Protein AF-A0A395UM30-F1 (afdb_monomer_lite)

Sequence (114 aa):
MLTREDIYLFSHSTDSFLFNQAVTFKTVIQNEIADLVTPEEALYIVLPNFKINYNIIDKLINVAAKYWKRTLDKRTLYCLGMAVATIIKEYGWGTYYLGDEGFISLTNKIASVQ

pLDDT: mean 93.02, std 6.3, range [64.31, 98.44]

Radius of gyration: 13.61 Å; chains: 1; bounding box: 36×27×36 Å

Foldseek 3Di:
DDDPVLVVCLVPDPDCVLVVLLVVLLVVLVVVLVVVADPVNVCLQPPPPHEDDVVSLLSLLQSLLVVCVVPVDSSSLLSSLSSSLVVCVNSVNDNQSVDDVNSVVSSVSSPPDD

Organism: Phocaeicola vulgatus (NCBI:txid821)

Secondary structure (DSSP, 8-state):
---HHHHHHHHT---HHHHHHHHHHHHHHHHHHHTTS-HHHHHHHHSTTPPP-HHHHHHHHHHHHHHHHHH--HHHHHHHHHHHHHHHHHTTS-SGGGSHHHHHHHHHHHHH--

Structure (mmCIF, N/CA/C/O backbone):
data_AF-A0A395UM30-F1
#
_entry.id   AF-A0A395UM30-F1
#
loop_
_atom_site.group_PDB
_atom_site.id
_atom_site.type_symbol
_atom_site.label_atom_id
_atom_site.label_alt_id
_atom_site.label_comp_id
_atom_site.label_asym_id
_atom_site.label_entity_id
_atom_site.label_seq_id
_atom_site.pdbx_PDB_ins_code
_atom_site.Cartn_x
_atom_site.Cartn_y
_atom_site.Cartn_z
_atom_site.occupancy
_atom_site.B_iso_or_equiv
_atom_site.auth_seq_id
_atom_site.auth_comp_id
_atom_site.auth_asym_id
_atom_site.auth_atom_id
_atom_site.pdbx_PDB_model_num
ATOM 1 N N . MET A 1 1 ? -0.168 -8.008 -12.530 1.00 87.56 1 MET A N 1
ATOM 2 C CA . MET A 1 1 ? 0.047 -8.765 -11.276 1.00 87.56 1 MET A CA 1
ATOM 3 C C . MET A 1 1 ? 1.540 -8.970 -11.072 1.00 87.56 1 MET A C 1
ATOM 5 O O . MET A 1 1 ? 2.257 -9.029 -12.070 1.00 87.56 1 MET A O 1
ATOM 9 N N . LEU A 1 2 ? 1.995 -9.018 -9.817 1.00 92.94 2 LEU A N 1
ATOM 10 C CA . LEU A 1 2 ? 3.390 -9.312 -9.470 1.00 92.94 2 LEU A CA 1
ATOM 11 C C . LEU A 1 2 ? 3.579 -10.813 -9.241 1.00 92.94 2 LEU A C 1
ATOM 13 O O . LEU A 1 2 ? 2.705 -11.478 -8.690 1.00 92.94 2 LEU A O 1
ATOM 17 N N . THR A 1 3 ? 4.730 -11.323 -9.658 1.00 93.25 3 THR A N 1
ATOM 18 C CA . THR A 1 3 ? 5.219 -12.673 -9.351 1.00 93.25 3 THR A CA 1
ATOM 19 C C . THR A 1 3 ? 6.171 -12.641 -8.152 1.00 93.25 3 THR A C 1
ATOM 21 O O . THR A 1 3 ? 6.609 -11.566 -7.731 1.00 93.25 3 THR A O 1
ATOM 24 N N . ARG A 1 4 ? 6.524 -13.811 -7.603 1.00 92.12 4 ARG A N 1
ATOM 25 C CA . ARG A 1 4 ? 7.556 -13.899 -6.555 1.00 92.12 4 ARG A CA 1
ATOM 26 C C . ARG A 1 4 ? 8.911 -13.426 -7.076 1.00 92.12 4 ARG A C 1
ATOM 28 O O . ARG A 1 4 ? 9.634 -12.749 -6.355 1.00 92.12 4 ARG A O 1
ATOM 35 N N . GLU A 1 5 ? 9.221 -13.718 -8.335 1.00 93.44 5 GLU A N 1
ATOM 36 C CA . GLU A 1 5 ? 10.436 -13.265 -9.006 1.00 93.44 5 GLU A CA 1
ATOM 37 C C . GLU A 1 5 ? 10.476 -11.737 -9.122 1.00 93.44 5 GLU A C 1
ATOM 39 O O . GLU A 1 5 ? 11.510 -11.136 -8.836 1.00 93.44 5 GLU A O 1
ATOM 44 N N . ASP A 1 6 ? 9.351 -11.096 -9.473 1.00 94.19 6 ASP A N 1
ATOM 45 C CA . ASP A 1 6 ? 9.257 -9.630 -9.497 1.00 94.19 6 ASP A CA 1
ATOM 46 C C . ASP A 1 6 ? 9.539 -9.043 -8.098 1.00 94.19 6 ASP A C 1
ATOM 48 O O . ASP A 1 6 ? 10.318 -8.101 -7.963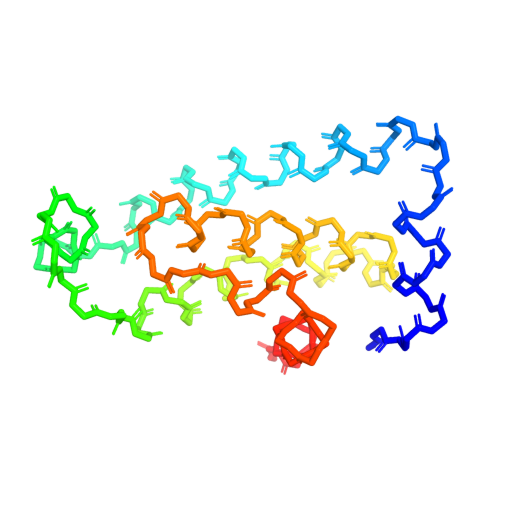 1.00 94.19 6 ASP A O 1
ATOM 52 N N . ILE A 1 7 ? 8.938 -9.613 -7.046 1.00 93.06 7 ILE A N 1
ATOM 53 C CA . ILE A 1 7 ? 9.126 -9.159 -5.657 1.00 93.06 7 ILE A CA 1
ATOM 54 C C . ILE A 1 7 ? 10.577 -9.339 -5.214 1.00 93.06 7 ILE A C 1
ATOM 56 O O . ILE A 1 7 ? 11.163 -8.416 -4.644 1.00 93.06 7 ILE A O 1
ATOM 60 N N . TYR A 1 8 ? 11.179 -10.496 -5.491 1.00 93.00 8 TYR A N 1
ATOM 61 C CA . TYR A 1 8 ? 12.583 -10.756 -5.187 1.00 93.00 8 TYR A CA 1
ATOM 62 C C . TYR A 1 8 ? 13.492 -9.735 -5.882 1.00 93.00 8 TYR A C 1
ATOM 64 O O . TYR A 1 8 ? 14.332 -9.112 -5.234 1.00 93.00 8 TYR A O 1
ATOM 72 N N . LEU A 1 9 ? 13.267 -9.493 -7.177 1.00 94.00 9 LEU A N 1
ATOM 73 C CA . LEU A 1 9 ? 14.041 -8.537 -7.965 1.00 94.00 9 LEU A CA 1
ATOM 74 C C . LEU A 1 9 ? 13.934 -7.109 -7.412 1.00 94.00 9 LEU A C 1
ATOM 76 O O . LEU A 1 9 ? 14.942 -6.416 -7.297 1.00 94.00 9 LEU A O 1
ATOM 80 N N . PHE A 1 10 ? 12.724 -6.656 -7.077 1.00 94.44 10 PHE A N 1
ATOM 81 C CA . PHE A 1 10 ? 12.505 -5.292 -6.594 1.00 94.44 10 PHE A CA 1
ATOM 82 C C . PHE A 1 10 ? 12.973 -5.088 -5.149 1.00 94.44 10 PHE A C 1
ATOM 84 O O . PHE A 1 10 ? 13.510 -4.028 -4.840 1.00 94.44 10 PHE A O 1
ATOM 91 N N . SER A 1 11 ? 12.829 -6.090 -4.279 1.00 90.38 11 SER A N 1
ATOM 92 C CA . SER A 1 11 ? 13.279 -6.021 -2.878 1.00 90.38 11 SER A CA 1
ATOM 93 C C . SER A 1 11 ? 14.800 -6.041 -2.721 1.00 90.38 11 SER A C 1
ATOM 95 O O . SER A 1 11 ? 15.317 -5.441 -1.783 1.00 90.38 11 SER A O 1
ATOM 97 N N . HIS A 1 12 ? 15.514 -6.682 -3.648 1.00 90.94 12 HIS A N 1
ATOM 98 C CA . HIS A 1 12 ? 16.981 -6.735 -3.668 1.00 90.94 12 HIS A CA 1
ATOM 99 C C . HIS A 1 12 ? 17.601 -5.681 -4.590 1.00 90.94 12 HIS A C 1
ATOM 101 O O . HIS A 1 12 ? 18.817 -5.659 -4.794 1.00 90.94 12 HIS A O 1
ATOM 107 N N . SER A 1 13 ? 16.778 -4.801 -5.161 1.00 86.75 13 SER A N 1
ATOM 108 C CA . SER A 1 13 ? 17.269 -3.679 -5.940 1.00 86.75 13 SER A CA 1
ATOM 109 C C . SER A 1 13 ? 17.971 -2.675 -5.027 1.00 86.75 13 SER A C 1
ATOM 111 O O . SER A 1 13 ? 17.432 -2.258 -4.005 1.00 86.75 13 SER A O 1
ATOM 113 N N . THR A 1 14 ? 19.166 -2.239 -5.419 1.00 83.00 14 THR A N 1
ATOM 114 C CA . THR A 1 14 ? 19.870 -1.117 -4.777 1.00 83.00 14 THR A CA 1
ATOM 115 C C . THR A 1 14 ? 19.382 0.244 -5.282 1.00 83.00 14 THR A C 1
ATOM 117 O O . THR A 1 14 ? 19.931 1.281 -4.909 1.00 83.00 14 THR A O 1
ATOM 120 N N . ASP A 1 15 ? 18.354 0.253 -6.135 1.00 79.81 15 ASP A N 1
ATOM 121 C CA . ASP A 1 15 ? 17.775 1.456 -6.710 1.00 79.81 15 ASP A CA 1
ATOM 122 C C . ASP A 1 15 ? 16.982 2.244 -5.656 1.00 79.81 15 ASP A C 1
ATOM 124 O O . ASP A 1 15 ? 15.867 1.883 -5.263 1.00 79.81 15 ASP A O 1
ATOM 128 N N . SER A 1 16 ? 17.550 3.372 -5.219 1.00 87.31 16 SER A N 1
ATOM 129 C CA . SER A 1 16 ? 16.894 4.291 -4.285 1.00 87.31 16 SER A CA 1
ATOM 130 C C . SER A 1 16 ? 15.601 4.881 -4.853 1.00 87.31 16 SER A C 1
ATOM 132 O O . SER A 1 16 ? 14.754 5.339 -4.083 1.00 87.31 16 SER A O 1
ATOM 134 N N . PHE A 1 17 ? 15.402 4.828 -6.175 1.00 89.62 17 PHE A N 1
ATOM 135 C CA . PHE A 1 17 ? 14.171 5.259 -6.824 1.00 89.62 17 PHE A CA 1
ATOM 136 C C . PHE A 1 17 ? 12.950 4.511 -6.286 1.00 89.62 17 PHE A C 1
ATOM 138 O O . PHE A 1 17 ? 11.967 5.156 -5.925 1.00 89.62 17 PHE A O 1
ATOM 145 N N . LEU A 1 18 ? 13.010 3.178 -6.170 1.00 92.88 18 LEU A N 1
ATOM 146 C CA . LEU A 1 18 ? 11.868 2.378 -5.706 1.00 92.88 18 LEU A CA 1
ATOM 147 C C . LEU A 1 18 ? 11.491 2.721 -4.265 1.00 92.88 18 LEU A C 1
ATOM 149 O O . LEU A 1 18 ? 10.309 2.854 -3.941 1.00 92.88 18 LEU A O 1
ATOM 153 N N . PHE A 1 19 ? 12.499 2.912 -3.412 1.00 91.69 19 PHE A N 1
ATOM 154 C CA . PHE A 1 19 ? 12.297 3.339 -2.033 1.00 91.69 19 PHE A CA 1
ATOM 155 C C . PHE A 1 19 ? 11.659 4.734 -1.968 1.00 91.69 19 PHE A C 1
ATOM 157 O O . PHE A 1 19 ? 10.610 4.906 -1.348 1.00 91.69 19 PHE A O 1
ATOM 164 N N . ASN A 1 20 ? 12.233 5.718 -2.665 1.00 95.12 20 ASN A N 1
ATOM 165 C CA . ASN A 1 20 ? 11.726 7.093 -2.687 1.00 95.12 20 ASN A CA 1
ATOM 166 C C . ASN A 1 20 ? 10.302 7.176 -3.254 1.00 95.12 20 ASN A C 1
ATOM 168 O O . ASN A 1 20 ? 9.459 7.930 -2.757 1.00 95.12 20 ASN A O 1
ATOM 172 N N . GLN A 1 21 ? 10.012 6.372 -4.276 1.00 95.31 21 GLN A N 1
ATOM 173 C CA . GLN A 1 21 ? 8.690 6.290 -4.876 1.00 95.31 21 GLN A CA 1
ATOM 174 C C . GLN A 1 21 ? 7.676 5.652 -3.916 1.00 95.31 21 GLN A C 1
ATOM 176 O O . GLN A 1 21 ? 6.575 6.180 -3.767 1.00 95.31 21 GLN A O 1
ATOM 181 N N . ALA A 1 22 ? 8.041 4.579 -3.206 1.00 95.75 22 ALA A N 1
ATOM 182 C CA . ALA A 1 22 ? 7.187 3.983 -2.176 1.00 95.75 22 ALA A CA 1
ATOM 183 C C . ALA A 1 22 ? 6.899 4.965 -1.026 1.00 95.75 22 ALA A C 1
ATOM 185 O O . ALA A 1 22 ? 5.755 5.068 -0.587 1.00 95.75 22 ALA A O 1
ATOM 186 N N . VAL A 1 23 ? 7.897 5.740 -0.582 1.00 96.62 23 VAL A N 1
ATOM 187 C CA . VAL A 1 23 ? 7.712 6.794 0.434 1.00 96.62 23 VAL A CA 1
ATOM 188 C C . VAL A 1 23 ? 6.743 7.868 -0.058 1.00 96.62 23 VAL A C 1
ATOM 190 O O . VAL A 1 23 ? 5.830 8.254 0.669 1.00 96.62 23 VAL A O 1
ATOM 193 N N . THR A 1 24 ? 6.893 8.307 -1.309 1.00 97.50 24 THR A N 1
ATOM 194 C CA . THR A 1 24 ? 6.006 9.308 -1.915 1.00 97.50 24 THR A CA 1
ATOM 195 C C . THR A 1 24 ? 4.570 8.794 -1.988 1.00 97.50 24 THR A C 1
ATOM 197 O O . THR A 1 24 ? 3.646 9.492 -1.569 1.00 97.50 24 THR A O 1
ATOM 200 N N . PHE A 1 25 ? 4.366 7.557 -2.452 1.00 98.12 25 PHE A N 1
ATOM 201 C CA . PHE A 1 25 ? 3.037 6.949 -2.463 1.00 98.12 25 PHE A CA 1
ATOM 202 C C . PHE A 1 25 ? 2.459 6.794 -1.062 1.00 98.12 25 PHE A C 1
ATOM 204 O O . PHE A 1 25 ? 1.273 7.053 -0.891 1.00 98.12 25 PHE A O 1
ATOM 211 N N . LYS A 1 26 ? 3.267 6.443 -0.054 1.00 98.31 26 LYS A N 1
ATOM 212 C CA . LYS A 1 26 ? 2.799 6.352 1.334 1.00 98.31 26 LYS A CA 1
ATOM 213 C C . LYS A 1 26 ? 2.186 7.670 1.798 1.00 98.31 26 LYS A C 1
ATOM 215 O O . LYS A 1 26 ? 1.037 7.677 2.227 1.00 98.31 26 LYS A O 1
ATOM 220 N N . THR A 1 27 ? 2.915 8.775 1.640 1.00 97.81 27 THR A N 1
ATOM 221 C CA . THR A 1 27 ? 2.445 10.113 2.029 1.00 97.81 27 THR A CA 1
ATOM 222 C C . THR A 1 27 ? 1.162 10.492 1.294 1.00 97.81 27 THR A C 1
ATOM 224 O O . THR A 1 27 ? 0.206 10.959 1.905 1.00 97.81 27 THR A O 1
ATOM 227 N N . VAL A 1 28 ? 1.119 10.266 -0.020 1.00 97.25 28 VAL A N 1
ATOM 228 C CA . VAL A 1 28 ? -0.047 10.607 -0.841 1.00 97.25 28 VAL A CA 1
ATOM 229 C C . VAL A 1 28 ? -1.276 9.780 -0.442 1.00 97.25 28 VAL A C 1
ATOM 231 O O . VAL A 1 28 ? -2.351 10.345 -0.260 1.00 97.25 28 VAL A O 1
ATOM 234 N N . ILE A 1 29 ? -1.113 8.470 -0.239 1.00 98.19 29 ILE A N 1
ATOM 235 C CA . ILE A 1 29 ? -2.197 7.576 0.188 1.00 98.19 29 ILE A CA 1
ATOM 236 C C . ILE A 1 29 ? -2.690 7.954 1.590 1.00 98.19 29 ILE A C 1
ATOM 238 O O . ILE A 1 29 ? -3.898 7.984 1.803 1.00 98.19 29 ILE A O 1
ATOM 242 N N . GLN A 1 30 ? -1.787 8.262 2.529 1.00 96.62 30 GLN A N 1
ATOM 243 C CA . GLN A 1 30 ? -2.144 8.683 3.892 1.00 96.62 30 GLN A CA 1
ATOM 244 C C . GLN A 1 30 ? -2.954 9.982 3.904 1.00 96.62 30 GLN A C 1
ATOM 246 O O . GLN A 1 30 ? -3.918 10.087 4.659 1.00 96.62 30 GLN A O 1
ATOM 251 N N . ASN A 1 31 ? -2.600 10.941 3.050 1.00 96.69 31 ASN A N 1
ATOM 252 C CA . ASN A 1 31 ? -3.356 12.182 2.926 1.00 96.69 31 ASN A CA 1
ATOM 253 C C . ASN A 1 31 ? -4.747 11.932 2.331 1.00 96.69 31 ASN A C 1
ATOM 255 O O . ASN A 1 31 ? -5.731 12.425 2.864 1.00 96.69 31 ASN A O 1
ATOM 259 N N . GLU A 1 32 ? -4.846 11.143 1.259 1.00 97.06 32 GLU A N 1
ATOM 260 C CA . GLU A 1 32 ? -6.131 10.906 0.591 1.00 97.06 32 GLU A CA 1
ATOM 261 C C . GLU A 1 32 ? -7.083 10.041 1.429 1.00 97.06 32 GLU A C 1
ATOM 263 O O . GLU A 1 32 ? -8.291 10.270 1.428 1.00 97.06 32 GLU A O 1
ATOM 268 N N . ILE A 1 33 ? -6.571 9.055 2.173 1.00 95.06 33 ILE A N 1
ATOM 269 C CA . ILE A 1 33 ? -7.431 8.217 3.015 1.00 95.06 33 ILE A CA 1
ATOM 270 C C . ILE A 1 33 ? -7.993 8.968 4.226 1.00 95.06 33 ILE A C 1
ATOM 272 O O . ILE A 1 33 ? -9.064 8.598 4.708 1.00 95.06 33 ILE A O 1
ATOM 276 N N . ALA A 1 34 ? -7.322 10.024 4.699 1.00 92.50 34 ALA A N 1
ATOM 277 C CA . ALA A 1 34 ? -7.797 10.824 5.826 1.00 92.50 34 ALA A CA 1
ATOM 278 C C . ALA A 1 34 ? -9.194 11.417 5.570 1.00 92.50 34 ALA A C 1
ATOM 280 O O . ALA A 1 34 ? -10.013 11.447 6.484 1.00 92.50 34 ALA A O 1
ATOM 281 N N . ASP A 1 35 ? -9.497 11.783 4.320 1.00 93.44 35 ASP A N 1
ATOM 282 C CA . ASP A 1 35 ? -10.808 12.310 3.914 1.00 93.44 35 ASP A CA 1
ATOM 283 C C . ASP A 1 35 ? -11.871 11.213 3.700 1.00 93.44 35 ASP A C 1
ATOM 285 O O . ASP A 1 35 ? -13.060 11.501 3.563 1.00 93.44 35 ASP A O 1
ATOM 289 N N . LEU A 1 36 ? -11.461 9.941 3.639 1.00 94.38 36 LEU A N 1
ATOM 290 C CA . LEU A 1 36 ? -12.335 8.796 3.347 1.00 94.38 36 LEU A CA 1
ATOM 291 C C . LEU A 1 36 ? -12.700 7.981 4.589 1.00 94.38 36 LEU A C 1
ATOM 293 O O . LEU A 1 36 ? -13.642 7.182 4.546 1.00 94.38 36 LEU A O 1
ATOM 297 N N . VAL A 1 37 ? -11.932 8.119 5.665 1.00 94.00 37 VAL A N 1
ATOM 298 C CA . VAL A 1 37 ? -12.132 7.400 6.924 1.00 94.00 37 VAL A CA 1
ATOM 299 C C . VAL A 1 37 ? -13.188 8.121 7.751 1.00 94.00 37 VAL A C 1
ATOM 301 O O . VAL A 1 37 ? -13.091 9.322 7.992 1.00 94.00 37 VAL A O 1
ATOM 304 N N . THR A 1 38 ? -14.215 7.393 8.192 1.00 94.31 38 THR A N 1
ATOM 305 C CA . THR A 1 38 ? -15.235 7.983 9.069 1.00 94.31 38 THR A CA 1
ATOM 306 C C . THR A 1 38 ? -14.679 8.187 10.481 1.00 94.31 38 THR A C 1
ATOM 308 O O . THR A 1 38 ? -13.721 7.510 10.868 1.00 94.31 38 THR A O 1
ATOM 311 N N . PRO A 1 39 ? -15.281 9.066 11.301 1.00 91.50 39 PRO A N 1
ATOM 312 C CA . PRO A 1 39 ? -14.884 9.210 12.699 1.00 91.50 39 PRO A CA 1
ATOM 313 C C . PRO A 1 39 ? -14.877 7.878 13.466 1.00 91.50 39 PRO A C 1
ATOM 315 O O . PRO A 1 39 ? -13.967 7.632 14.251 1.00 91.50 39 PRO A O 1
ATOM 318 N N . GLU A 1 40 ? -15.839 6.988 13.207 1.00 90.69 40 GLU A N 1
ATOM 319 C CA . GLU A 1 40 ? -15.920 5.665 13.837 1.00 90.69 40 GLU A CA 1
ATOM 320 C C . GLU A 1 40 ? -14.788 4.741 13.387 1.00 90.69 40 GLU A C 1
ATOM 322 O O . GLU A 1 40 ? -14.228 4.007 14.196 1.00 90.69 40 GLU A O 1
ATOM 327 N N . GLU A 1 41 ? -14.433 4.770 12.103 1.00 92.19 41 GLU A N 1
ATOM 328 C CA . GLU A 1 41 ? -13.304 4.013 11.564 1.00 92.19 41 GLU A CA 1
ATOM 329 C C . GLU A 1 41 ? -11.965 4.538 12.094 1.00 92.19 41 GLU A C 1
ATOM 331 O O . GLU A 1 41 ? -11.086 3.741 12.418 1.00 92.19 41 GLU A O 1
ATOM 336 N N . ALA A 1 42 ? -11.819 5.855 12.265 1.00 90.38 42 ALA A N 1
ATOM 337 C CA . ALA A 1 42 ? -10.61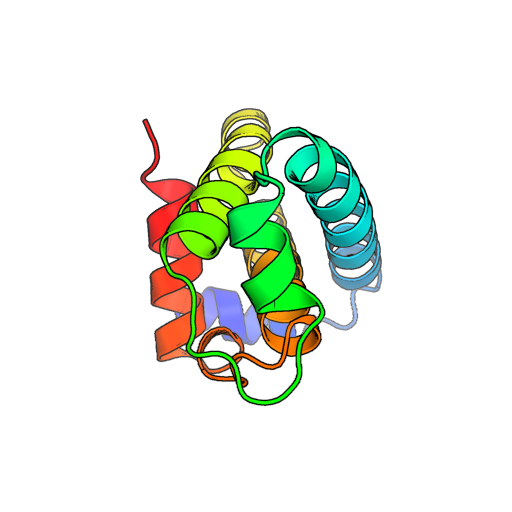6 6.462 12.830 1.00 90.38 42 ALA A CA 1
ATOM 338 C C . ALA A 1 42 ? -10.317 5.946 14.248 1.00 90.38 42 ALA A C 1
ATOM 340 O O . ALA A 1 42 ? -9.148 5.793 14.611 1.00 90.38 42 ALA A O 1
ATOM 341 N N . LEU A 1 43 ? -11.347 5.587 15.027 1.00 89.38 43 LEU A N 1
ATOM 342 C CA . LEU A 1 43 ? -11.174 4.961 16.344 1.00 89.38 43 LEU A CA 1
ATOM 343 C C . LEU A 1 43 ? -10.392 3.642 16.266 1.00 89.38 43 LEU A C 1
ATOM 345 O O . LEU A 1 43 ? -9.603 3.361 17.163 1.00 89.38 43 LEU A O 1
ATOM 349 N N . TYR A 1 44 ? -10.539 2.871 15.181 1.00 86.31 44 TYR A N 1
ATOM 350 C CA . TYR A 1 44 ? -9.788 1.623 14.968 1.00 86.31 44 TYR A CA 1
ATOM 351 C C . TYR A 1 44 ? -8.297 1.858 14.689 1.00 86.31 44 TYR A C 1
ATOM 353 O O . TYR A 1 44 ? -7.514 0.913 14.780 1.00 86.31 44 TYR A O 1
ATOM 361 N N . ILE A 1 45 ? -7.915 3.085 14.322 1.00 86.81 45 ILE A N 1
ATOM 362 C CA . ILE A 1 45 ? -6.530 3.475 14.037 1.00 86.81 45 ILE A CA 1
ATOM 363 C C . ILE A 1 45 ? -5.859 4.035 15.297 1.00 86.81 45 ILE A C 1
ATOM 365 O O . ILE A 1 45 ? -4.716 3.697 15.590 1.00 86.81 45 ILE A O 1
ATOM 369 N N . VAL A 1 46 ? -6.548 4.912 16.037 1.00 83.75 46 VAL A N 1
ATOM 370 C CA . VAL A 1 46 ? -5.935 5.670 17.147 1.00 83.75 46 VAL A CA 1
ATOM 371 C C . VAL A 1 46 ? -5.975 4.945 18.490 1.00 83.75 46 VAL A C 1
ATOM 373 O O . VAL A 1 46 ? -5.191 5.272 19.382 1.00 83.75 46 VAL A O 1
ATOM 376 N N . LEU A 1 47 ? -6.888 3.986 18.667 1.00 78.38 47 LEU A N 1
ATOM 377 C CA . LEU A 1 47 ? -7.038 3.277 19.933 1.00 78.38 47 LEU A CA 1
ATOM 378 C C . LEU A 1 47 ? -6.186 1.995 19.956 1.00 78.38 47 LEU A C 1
ATOM 380 O O . LEU A 1 47 ? -6.258 1.185 19.029 1.00 78.38 47 LEU A O 1
ATOM 384 N N . PRO A 1 48 ? -5.412 1.755 21.030 1.00 66.12 48 PRO A N 1
ATOM 385 C CA . PRO A 1 48 ? -4.631 0.532 21.167 1.00 66.12 48 PRO A CA 1
ATOM 386 C C . PRO A 1 48 ? -5.536 -0.710 21.229 1.00 66.12 48 PRO A C 1
ATOM 388 O O . PRO A 1 48 ? -6.637 -0.667 21.776 1.00 66.12 48 PRO A O 1
ATOM 391 N N . ASN A 1 49 ? -5.038 -1.840 20.713 1.00 64.31 49 ASN A N 1
ATOM 392 C CA . ASN A 1 49 ? -5.691 -3.161 20.715 1.00 64.31 49 ASN A CA 1
ATOM 393 C C . ASN A 1 49 ? -6.975 -3.294 19.877 1.00 64.31 49 ASN A C 1
ATOM 395 O O . ASN A 1 49 ? -7.738 -4.247 20.073 1.00 64.31 49 ASN A O 1
ATOM 399 N N . PHE A 1 50 ? -7.222 -2.395 18.923 1.00 69.56 50 PHE A N 1
ATOM 400 C CA . PHE A 1 50 ? -8.332 -2.586 17.997 1.00 69.56 50 PHE A CA 1
ATOM 401 C C . PHE A 1 50 ? -8.045 -3.665 16.950 1.00 69.56 50 PHE A C 1
ATOM 403 O O . PHE A 1 50 ? -6.929 -3.838 16.459 1.00 69.56 50 PHE A O 1
ATOM 410 N N . LYS A 1 51 ? -9.096 -4.425 16.628 1.00 84.00 51 LYS A N 1
ATOM 411 C CA . LYS A 1 51 ? -9.074 -5.458 15.590 1.00 84.00 51 LYS A CA 1
ATOM 412 C C . LYS A 1 51 ? -8.806 -4.817 14.230 1.00 84.00 51 LYS A C 1
ATOM 414 O O . LYS A 1 51 ? -9.263 -3.706 13.970 1.00 84.00 51 LYS A O 1
ATOM 419 N N . ILE A 1 52 ? -8.136 -5.566 13.356 1.00 89.88 52 ILE A N 1
ATOM 420 C CA . ILE A 1 52 ? -7.961 -5.207 11.948 1.00 89.88 52 ILE A CA 1
ATOM 421 C C . ILE A 1 52 ? -9.299 -4.772 11.335 1.00 89.88 52 ILE A C 1
ATOM 423 O O . ILE A 1 52 ? -10.297 -5.494 11.415 1.00 89.88 52 ILE A O 1
ATOM 427 N N . ASN A 1 53 ? -9.323 -3.580 10.741 1.00 93.00 53 ASN A N 1
ATOM 428 C CA . ASN A 1 53 ? -10.507 -3.054 10.077 1.00 93.00 53 ASN A CA 1
ATOM 429 C C . ASN A 1 53 ? -10.346 -3.198 8.559 1.00 93.00 53 ASN A C 1
ATOM 431 O O . ASN A 1 53 ? -9.665 -2.407 7.903 1.00 93.00 53 ASN A O 1
ATOM 435 N N . TYR A 1 54 ? -10.978 -4.230 7.998 1.00 93.25 54 TYR A N 1
ATOM 436 C CA . TYR A 1 54 ? -10.882 -4.528 6.570 1.00 93.25 54 TYR A CA 1
ATOM 437 C C . TYR A 1 54 ? -11.511 -3.450 5.677 1.00 93.25 54 TYR A C 1
ATOM 439 O O . TYR A 1 54 ? -11.028 -3.267 4.565 1.00 93.25 54 TYR A O 1
ATOM 447 N N . ASN A 1 55 ? -12.477 -2.664 6.167 1.00 95.12 55 ASN A N 1
ATOM 448 C CA . ASN A 1 55 ? -13.045 -1.557 5.387 1.00 95.12 55 ASN A CA 1
ATOM 449 C C . ASN A 1 55 ? -11.994 -0.471 5.118 1.00 95.12 55 ASN A C 1
ATOM 451 O O . ASN A 1 55 ? -11.914 0.064 4.014 1.00 95.12 55 ASN A O 1
ATOM 455 N N . ILE A 1 56 ? -11.143 -0.172 6.107 1.00 95.69 56 ILE A N 1
ATOM 456 C CA . ILE A 1 56 ? -10.045 0.792 5.943 1.00 95.69 56 ILE A CA 1
ATOM 457 C C . ILE A 1 56 ? -8.987 0.227 4.986 1.00 95.69 56 ILE A C 1
ATOM 459 O O . ILE A 1 56 ? -8.467 0.955 4.144 1.00 95.69 56 ILE A O 1
ATOM 463 N N . ILE A 1 57 ? -8.710 -1.079 5.051 1.00 96.50 57 ILE A N 1
ATOM 464 C CA . ILE A 1 57 ? -7.810 -1.747 4.098 1.00 96.50 57 ILE A CA 1
ATOM 465 C C . ILE A 1 57 ? -8.359 -1.660 2.670 1.00 96.50 57 ILE A C 1
ATOM 467 O O . ILE A 1 57 ? -7.610 -1.323 1.755 1.00 96.50 57 ILE A O 1
ATOM 471 N N . ASP A 1 58 ? -9.653 -1.894 2.466 1.00 97.19 58 ASP A N 1
ATOM 472 C CA . ASP A 1 58 ? -10.277 -1.770 1.147 1.00 97.19 58 ASP A CA 1
ATOM 473 C C . ASP A 1 58 ? -10.224 -0.322 0.633 1.00 97.19 58 ASP A C 1
ATOM 475 O O . ASP A 1 58 ? -9.958 -0.091 -0.548 1.00 97.19 58 ASP A O 1
ATOM 479 N N . LYS A 1 59 ? -10.373 0.678 1.513 1.00 97.81 59 LYS A N 1
ATOM 480 C CA . LYS A 1 59 ? -10.153 2.094 1.165 1.00 97.81 59 LYS A CA 1
ATOM 481 C C . LYS A 1 59 ? -8.707 2.365 0.746 1.00 97.81 59 LYS A C 1
ATOM 483 O O . LYS A 1 59 ? -8.504 2.982 -0.298 1.00 97.81 59 LYS A O 1
ATOM 488 N N . LEU A 1 60 ? -7.711 1.857 1.481 1.00 98.19 60 LEU A N 1
ATOM 489 C CA . LEU A 1 60 ? -6.292 1.964 1.103 1.00 98.19 60 LEU A CA 1
ATOM 490 C C . LEU A 1 60 ? -6.032 1.350 -0.280 1.00 98.19 60 LEU A C 1
ATOM 492 O O . LEU A 1 60 ? -5.365 1.961 -1.116 1.00 98.19 60 LEU A O 1
ATOM 496 N N . ILE A 1 61 ? -6.585 0.161 -0.534 1.00 98.19 61 ILE A N 1
ATOM 497 C CA . ILE A 1 61 ? -6.473 -0.544 -1.818 1.00 98.19 61 ILE A CA 1
ATOM 498 C C . ILE A 1 61 ? -7.092 0.287 -2.945 1.00 98.19 61 ILE A C 1
ATOM 500 O O . ILE A 1 61 ? -6.466 0.450 -3.991 1.00 98.19 61 ILE A O 1
ATOM 504 N N . ASN A 1 62 ? -8.283 0.849 -2.732 1.00 97.88 62 ASN A N 1
ATOM 505 C CA . ASN A 1 62 ? -8.968 1.673 -3.726 1.00 97.88 62 ASN A CA 1
ATOM 506 C C . ASN A 1 62 ? -8.210 2.968 -4.034 1.00 97.88 62 ASN A C 1
ATOM 508 O O . ASN A 1 62 ? -8.115 3.352 -5.199 1.00 97.88 62 ASN A O 1
ATOM 512 N N . VAL A 1 63 ? -7.635 3.625 -3.022 1.00 98.00 63 VAL A N 1
ATOM 513 C CA . VAL A 1 63 ? -6.770 4.797 -3.224 1.00 98.00 63 VAL A CA 1
ATOM 514 C C . VAL A 1 63 ? -5.542 4.404 -4.048 1.00 98.00 63 VAL A C 1
ATOM 516 O O . VAL A 1 63 ? -5.291 4.996 -5.096 1.00 98.00 63 VAL A O 1
ATOM 519 N N . ALA A 1 64 ? -4.820 3.352 -3.653 1.00 97.88 64 ALA A N 1
ATOM 520 C CA . ALA A 1 64 ? -3.647 2.873 -4.386 1.00 97.88 64 ALA A CA 1
ATOM 521 C C . ALA A 1 64 ? -3.975 2.471 -5.837 1.00 97.88 64 ALA A C 1
ATOM 523 O O . ALA A 1 64 ? -3.212 2.774 -6.759 1.00 97.88 64 ALA A O 1
ATOM 524 N N . ALA A 1 65 ? -5.134 1.851 -6.070 1.00 97.38 65 ALA A N 1
ATOM 525 C CA . ALA A 1 65 ? -5.581 1.451 -7.399 1.00 97.38 65 ALA A CA 1
ATOM 526 C C . ALA A 1 65 ? -5.729 2.638 -8.367 1.00 97.38 65 ALA A C 1
ATOM 528 O O . ALA A 1 65 ? -5.435 2.495 -9.555 1.00 97.38 65 ALA A O 1
ATOM 529 N N . LYS A 1 66 ? -6.111 3.830 -7.881 1.00 95.94 66 LYS A N 1
ATOM 530 C CA . LYS A 1 66 ? -6.165 5.052 -8.709 1.00 95.94 66 LYS A CA 1
ATOM 531 C C . LYS A 1 66 ? -4.804 5.389 -9.313 1.00 95.94 66 LYS A C 1
ATOM 533 O O . LYS A 1 66 ? -4.742 5.833 -10.458 1.00 95.94 66 LYS A O 1
ATOM 538 N N . TYR A 1 67 ? -3.725 5.178 -8.560 1.00 95.31 67 TYR A N 1
ATOM 539 C CA . TYR A 1 67 ? -2.356 5.421 -9.016 1.00 95.31 67 TYR A CA 1
ATOM 540 C C . TYR A 1 67 ? -1.856 4.302 -9.925 1.00 95.31 67 TYR A C 1
ATOM 542 O O . TYR A 1 67 ? -1.246 4.587 -10.954 1.00 95.31 67 TYR A O 1
ATOM 550 N N . TRP A 1 68 ? -2.181 3.047 -9.604 1.00 96.00 68 TRP A N 1
ATOM 551 C CA . TRP A 1 68 ? -1.861 1.897 -10.452 1.00 96.00 68 TRP A CA 1
ATOM 552 C C . TRP A 1 68 ? -2.420 2.056 -11.873 1.00 96.00 68 TRP A C 1
ATOM 554 O O . TRP A 1 68 ? -1.681 1.912 -12.848 1.00 96.00 68 TRP A O 1
ATOM 564 N N . LYS A 1 69 ? -3.700 2.430 -12.001 1.00 94.06 69 LYS A N 1
ATOM 565 C CA . LYS A 1 69 ? -4.384 2.592 -13.297 1.00 94.06 69 LYS A CA 1
ATOM 566 C C . LYS A 1 69 ? -3.748 3.643 -14.212 1.00 94.06 69 LYS A C 1
ATOM 568 O O . LYS A 1 69 ? -3.993 3.620 -15.413 1.00 94.06 69 LYS A O 1
ATOM 573 N N . ARG A 1 70 ? -2.948 4.566 -13.668 1.00 91.62 70 ARG A N 1
ATOM 574 C CA . ARG A 1 70 ? -2.281 5.620 -14.449 1.00 91.62 70 ARG A CA 1
ATOM 575 C C . ARG A 1 70 ? -1.008 5.140 -15.134 1.00 91.62 70 ARG A C 1
ATOM 577 O O . ARG A 1 70 ? -0.627 5.728 -16.139 1.00 91.62 70 ARG A O 1
ATOM 584 N N . THR A 1 71 ? -0.337 4.129 -14.584 1.00 90.19 71 THR A N 1
ATOM 585 C CA . THR A 1 71 ? 0.982 3.698 -15.074 1.00 90.19 71 THR A CA 1
ATOM 586 C C . THR A 1 71 ? 0.972 2.284 -15.632 1.00 90.19 71 THR A C 1
ATOM 588 O O . THR A 1 71 ? 1.641 2.033 -16.628 1.00 90.19 71 THR A O 1
ATOM 591 N N . LEU A 1 72 ? 0.222 1.367 -15.007 1.00 90.19 72 LEU A N 1
ATOM 592 C CA . LEU A 1 72 ? 0.196 -0.063 -15.334 1.00 90.19 72 LEU A CA 1
ATOM 593 C C . LEU A 1 72 ? 1.595 -0.725 -15.336 1.00 90.19 72 LEU A C 1
ATOM 595 O O . LEU A 1 72 ? 1.811 -1.759 -15.968 1.00 90.19 72 LEU A O 1
ATOM 599 N N . ASP A 1 73 ? 2.542 -0.150 -14.587 1.00 93.19 73 ASP A N 1
ATOM 600 C CA . ASP A 1 73 ? 3.932 -0.603 -14.465 1.00 93.19 73 ASP A CA 1
ATOM 601 C C . ASP A 1 73 ? 4.179 -1.394 -13.167 1.00 93.19 73 ASP A C 1
ATOM 603 O O . ASP A 1 73 ? 3.876 -0.939 -12.060 1.00 93.19 73 ASP A O 1
ATOM 607 N N . LYS A 1 74 ? 4.792 -2.577 -13.284 1.00 95.00 74 LYS A N 1
ATOM 608 C CA . LYS A 1 74 ? 5.056 -3.468 -12.145 1.00 95.00 74 LYS A CA 1
ATOM 609 C C . LYS A 1 74 ? 5.850 -2.804 -11.011 1.00 95.00 74 LYS A C 1
ATOM 611 O O . LYS A 1 74 ? 5.584 -3.121 -9.855 1.00 95.00 74 LYS A O 1
ATOM 616 N N . ARG A 1 75 ? 6.783 -1.891 -11.301 1.00 95.12 75 ARG A N 1
ATOM 617 C CA . ARG A 1 75 ? 7.543 -1.175 -10.260 1.00 95.12 75 ARG A CA 1
ATOM 618 C C . ARG A 1 75 ? 6.625 -0.274 -9.444 1.00 95.12 75 ARG A C 1
ATOM 620 O O . ARG A 1 75 ? 6.636 -0.334 -8.220 1.00 95.12 75 ARG A O 1
ATOM 627 N N . THR A 1 76 ? 5.755 0.473 -10.115 1.00 95.88 76 THR A N 1
ATOM 628 C CA . THR A 1 76 ? 4.707 1.275 -9.483 1.00 95.88 76 THR A CA 1
ATOM 629 C C . THR A 1 76 ? 3.799 0.397 -8.627 1.00 95.88 76 THR A C 1
ATOM 631 O O . THR A 1 76 ? 3.532 0.746 -7.481 1.00 95.88 76 THR A O 1
ATOM 634 N N . LEU A 1 77 ? 3.361 -0.764 -9.132 1.00 97.12 77 LEU A N 1
ATOM 635 C CA . LEU A 1 77 ? 2.535 -1.695 -8.354 1.00 97.12 77 LEU A CA 1
ATOM 636 C C . LEU A 1 77 ? 3.249 -2.191 -7.092 1.00 97.12 77 LEU A C 1
ATOM 638 O O . LEU A 1 77 ? 2.635 -2.264 -6.030 1.00 97.12 77 LEU A O 1
ATOM 642 N N . TYR A 1 78 ? 4.542 -2.497 -7.200 1.00 97.06 78 TYR A N 1
ATOM 643 C CA . TYR A 1 78 ? 5.375 -2.869 -6.062 1.00 97.06 78 TYR A CA 1
ATOM 644 C C . TYR A 1 78 ? 5.468 -1.728 -5.041 1.00 97.06 78 TYR A C 1
ATOM 646 O O . TYR A 1 78 ? 5.179 -1.936 -3.865 1.00 97.06 78 TYR A O 1
ATOM 654 N N . CYS A 1 79 ? 5.778 -0.504 -5.476 1.00 97.44 79 CYS A N 1
ATOM 655 C CA . CYS A 1 79 ? 5.860 0.662 -4.593 1.00 97.44 79 CYS A CA 1
ATOM 656 C C . CYS A 1 79 ? 4.515 0.985 -3.916 1.00 97.44 79 CYS A C 1
ATOM 658 O O . CYS A 1 79 ? 4.496 1.318 -2.733 1.00 97.44 79 CYS A O 1
ATOM 660 N N . LEU A 1 80 ? 3.391 0.843 -4.629 1.00 98.25 80 LEU A N 1
ATOM 661 C CA . LEU A 1 80 ? 2.042 0.995 -4.071 1.00 98.25 80 LEU A CA 1
ATOM 662 C C . LEU A 1 80 ? 1.728 -0.090 -3.035 1.00 98.25 80 LEU A C 1
ATOM 664 O O . LEU A 1 80 ? 1.213 0.220 -1.962 1.00 98.25 80 LEU A O 1
ATOM 668 N N . GLY A 1 81 ? 2.079 -1.347 -3.325 1.00 98.06 81 GLY A N 1
ATOM 669 C CA . GLY A 1 81 ? 1.971 -2.450 -2.371 1.00 98.06 81 GLY A CA 1
ATOM 670 C C . GLY A 1 81 ? 2.771 -2.182 -1.099 1.00 98.06 81 GLY A C 1
ATOM 671 O O . GLY A 1 81 ? 2.238 -2.315 0.000 1.00 98.06 81 GLY A O 1
ATOM 672 N N . MET A 1 82 ? 4.022 -1.727 -1.240 1.00 97.69 82 MET A N 1
ATOM 673 C CA . MET A 1 82 ? 4.894 -1.383 -0.111 1.00 97.69 82 MET A CA 1
ATOM 674 C C . MET A 1 82 ? 4.324 -0.2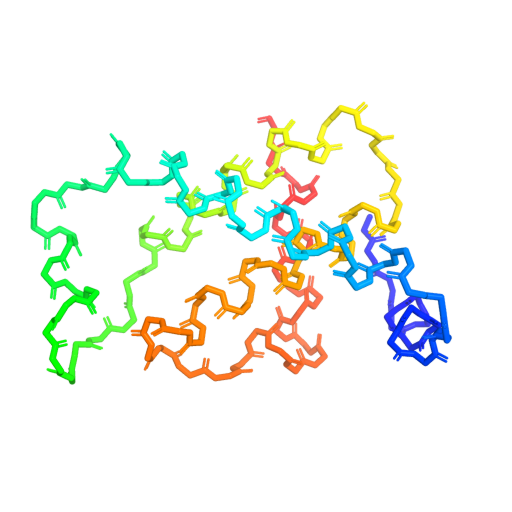37 0.718 1.00 97.69 82 MET A C 1
ATOM 676 O O . MET A 1 82 ? 4.326 -0.313 1.947 1.00 97.69 82 MET A O 1
ATOM 680 N N . ALA A 1 83 ? 3.802 0.802 0.065 1.00 98.38 83 ALA A N 1
ATOM 681 C CA . ALA A 1 83 ? 3.159 1.923 0.735 1.00 98.38 83 ALA A CA 1
ATOM 682 C C . ALA A 1 83 ? 1.955 1.459 1.570 1.00 98.38 83 ALA A C 1
ATOM 684 O O . ALA A 1 83 ? 1.918 1.705 2.775 1.00 98.38 83 ALA A O 1
ATOM 685 N N . VAL A 1 84 ? 1.014 0.724 0.967 1.00 98.44 84 VAL A N 1
ATOM 686 C CA . VAL A 1 84 ? -0.190 0.237 1.662 1.00 98.44 84 VAL A CA 1
ATOM 687 C C . VAL A 1 84 ? 0.163 -0.733 2.792 1.00 98.44 84 VAL A C 1
ATOM 689 O O . VAL A 1 84 ? -0.329 -0.570 3.907 1.00 98.44 84 VAL A O 1
ATOM 692 N N . ALA A 1 85 ? 1.050 -1.702 2.553 1.00 98.06 85 ALA A N 1
ATOM 693 C CA . ALA A 1 85 ? 1.483 -2.650 3.581 1.00 98.06 85 ALA A CA 1
ATOM 694 C C . ALA A 1 85 ? 2.165 -1.947 4.769 1.00 98.06 85 ALA A C 1
ATOM 696 O O . ALA A 1 85 ? 1.948 -2.323 5.922 1.00 98.06 85 ALA A O 1
ATOM 697 N N . THR A 1 86 ? 2.949 -0.898 4.499 1.00 97.69 86 THR A N 1
ATOM 698 C CA . THR A 1 86 ? 3.594 -0.090 5.542 1.00 97.69 86 THR A CA 1
ATOM 699 C C . THR A 1 86 ? 2.569 0.682 6.365 1.00 97.69 86 THR A C 1
ATOM 701 O O . THR A 1 86 ? 2.659 0.661 7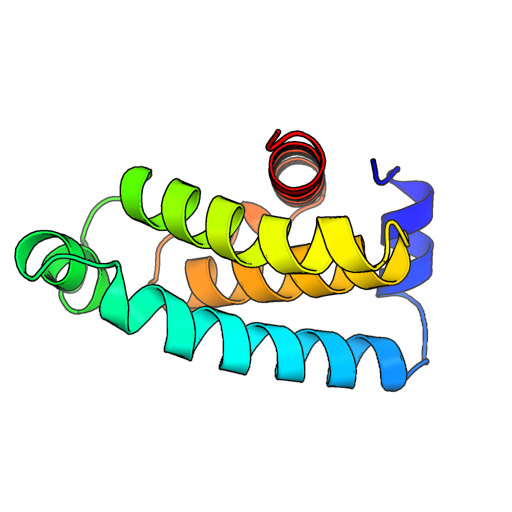.588 1.00 97.69 86 THR A O 1
ATOM 704 N N . ILE A 1 87 ? 1.563 1.294 5.734 1.00 97.38 87 ILE A N 1
ATOM 705 C CA . ILE A 1 87 ? 0.482 1.997 6.446 1.00 97.38 87 ILE A CA 1
ATOM 706 C C . ILE A 1 87 ? -0.282 1.030 7.358 1.00 97.38 87 ILE A C 1
ATOM 708 O O . ILE A 1 87 ? -0.511 1.334 8.525 1.00 97.38 87 ILE A O 1
ATOM 712 N N . ILE A 1 88 ? -0.616 -0.167 6.864 1.00 95.88 88 ILE A N 1
ATOM 713 C CA . ILE A 1 88 ? -1.307 -1.194 7.661 1.00 95.88 88 ILE A CA 1
ATOM 714 C C . ILE A 1 88 ? -0.476 -1.599 8.888 1.00 95.88 88 ILE A C 1
ATOM 716 O O . ILE A 1 88 ? -1.017 -1.733 9.988 1.00 95.88 88 ILE A O 1
ATOM 720 N N . LYS A 1 89 ? 0.844 -1.760 8.718 1.00 94.94 89 LYS A N 1
ATOM 721 C CA . LYS A 1 89 ? 1.762 -2.005 9.837 1.00 94.94 89 LYS A CA 1
ATOM 722 C C . LYS A 1 89 ? 1.774 -0.829 10.821 1.00 94.94 89 LYS A C 1
ATOM 724 O O . LYS A 1 89 ? 1.755 -1.064 12.026 1.00 94.94 89 LYS A O 1
ATOM 729 N N . GLU A 1 90 ? 1.820 0.409 10.329 1.00 93.81 90 GLU A N 1
ATOM 730 C CA . GLU A 1 90 ? 1.818 1.631 11.150 1.00 93.81 90 GLU A CA 1
ATOM 731 C C . GLU A 1 90 ? 0.517 1.789 11.956 1.00 93.81 90 GLU A C 1
ATOM 733 O O . GLU A 1 90 ? 0.565 2.270 13.084 1.00 93.81 90 GLU A O 1
ATOM 738 N N . TYR A 1 91 ? -0.617 1.301 11.445 1.00 92.75 91 TYR A N 1
ATOM 739 C CA . TYR A 1 91 ? -1.889 1.223 12.181 1.00 92.75 91 TYR A CA 1
ATOM 740 C C . TYR A 1 91 ? -1.941 0.094 13.224 1.00 92.75 91 TYR A C 1
ATOM 742 O O . TYR A 1 91 ? -2.953 -0.095 13.892 1.00 92.75 91 TYR A O 1
ATOM 750 N N . GLY A 1 92 ? -0.863 -0.679 13.382 1.00 91.12 92 GLY A N 1
ATOM 751 C CA . GLY A 1 92 ? -0.769 -1.731 14.392 1.00 91.12 92 GLY A CA 1
ATOM 752 C C . GLY A 1 92 ? -1.476 -3.038 14.023 1.00 91.12 92 GLY A C 1
ATOM 753 O O . GLY A 1 92 ? -1.606 -3.914 14.874 1.00 91.12 92 GLY A O 1
ATOM 754 N N . TRP A 1 93 ? -1.894 -3.233 12.766 1.00 92.38 93 TRP A N 1
ATOM 755 C CA . TRP A 1 93 ? -2.624 -4.439 12.330 1.00 92.38 93 TRP A CA 1
ATOM 756 C C . TRP A 1 93 ? -1.715 -5.577 11.835 1.00 92.38 93 TRP A C 1
ATOM 758 O O . TRP A 1 93 ? -2.144 -6.470 11.102 1.00 92.38 93 TRP A O 1
ATOM 768 N N . GLY A 1 94 ? -0.454 -5.565 12.268 1.00 90.50 94 GLY A N 1
ATOM 769 C CA . GLY A 1 94 ? 0.527 -6.615 12.008 1.00 90.50 94 GLY A CA 1
ATOM 770 C C . GLY A 1 94 ? 1.310 -6.450 10.704 1.00 90.50 94 GLY A C 1
ATOM 771 O O . GLY A 1 94 ? 1.205 -5.457 9.989 1.00 90.50 94 GLY A O 1
ATOM 772 N N . THR A 1 95 ? 2.151 -7.442 10.412 1.00 94.69 95 THR A N 1
ATOM 773 C CA . THR A 1 95 ? 3.122 -7.417 9.304 1.00 94.69 95 THR A CA 1
ATOM 774 C C . THR A 1 95 ? 2.790 -8.396 8.182 1.00 94.69 95 THR A C 1
ATOM 776 O O . THR A 1 95 ? 3.593 -8.554 7.269 1.00 94.69 95 THR A O 1
ATOM 779 N N . TYR A 1 96 ? 1.617 -9.038 8.217 1.00 95.06 96 TYR A N 1
ATOM 780 C CA . TYR A 1 96 ? 1.219 -10.056 7.236 1.00 95.06 96 TYR A CA 1
ATOM 781 C C . TYR A 1 96 ? 1.407 -9.587 5.785 1.00 95.06 96 TYR A C 1
ATOM 783 O O . TYR A 1 96 ? 1.996 -10.297 4.977 1.00 95.06 96 TYR A O 1
ATOM 791 N N . TYR A 1 97 ? 0.981 -8.361 5.472 1.00 95.69 97 TYR A N 1
ATOM 792 C CA . TYR A 1 97 ? 1.087 -7.793 4.126 1.00 95.69 97 TYR A CA 1
ATOM 793 C C . TYR A 1 97 ? 2.509 -7.403 3.702 1.00 95.69 97 TYR A C 1
ATOM 795 O O . TYR A 1 97 ? 2.691 -7.039 2.550 1.00 95.69 97 TYR A O 1
ATOM 803 N N . LEU A 1 98 ? 3.499 -7.465 4.597 1.00 94.19 98 LEU A N 1
ATOM 804 C CA . LEU A 1 98 ? 4.920 -7.303 4.261 1.00 94.19 98 LEU A CA 1
ATOM 805 C C . LEU A 1 98 ? 5.608 -8.643 3.964 1.00 94.19 98 LEU A C 1
ATOM 807 O O . LEU A 1 98 ? 6.736 -8.640 3.484 1.00 94.19 98 LEU A O 1
ATOM 811 N N . GLY A 1 99 ? 4.962 -9.771 4.271 1.00 92.44 99 GLY A N 1
ATOM 812 C CA . GLY A 1 99 ? 5.433 -11.096 3.874 1.00 92.44 99 GLY A CA 1
ATOM 813 C C . GLY A 1 99 ? 4.929 -11.479 2.483 1.00 92.44 99 GLY A C 1
ATOM 814 O O . GLY A 1 99 ? 3.896 -10.979 2.043 1.00 92.44 99 GLY A O 1
ATOM 815 N N . ASP A 1 100 ? 5.626 -12.402 1.820 1.00 89.12 100 ASP A N 1
ATOM 816 C CA . ASP A 1 100 ? 5.418 -12.755 0.407 1.00 89.12 100 ASP A CA 1
ATOM 817 C C . ASP A 1 100 ? 3.948 -13.011 0.027 1.00 89.12 100 ASP A C 1
ATOM 819 O O . ASP A 1 100 ? 3.414 -12.349 -0.862 1.00 89.12 100 ASP A O 1
ATOM 823 N N . GLU A 1 101 ? 3.262 -13.928 0.718 1.00 93.25 101 GLU A N 1
ATOM 824 C CA . GLU A 1 101 ? 1.864 -14.282 0.415 1.00 93.25 101 GLU A CA 1
ATOM 825 C C . GLU A 1 101 ? 0.906 -13.099 0.598 1.00 93.25 101 GLU A C 1
ATOM 827 O O . GLU A 1 101 ? 0.061 -12.814 -0.258 1.00 93.25 101 GLU A O 1
ATOM 832 N N . GLY A 1 102 ? 1.055 -12.375 1.709 1.00 95.56 102 GLY A N 1
ATOM 833 C CA . GLY A 1 102 ? 0.234 -11.206 1.999 1.00 95.56 102 GLY A CA 1
ATOM 834 C C . GLY A 1 102 ? 0.473 -10.091 0.989 1.00 95.56 102 GLY A C 1
ATOM 835 O O . GLY A 1 102 ? -0.483 -9.492 0.495 1.00 95.56 102 GLY A O 1
ATOM 836 N N . PHE A 1 103 ? 1.730 -9.856 0.625 1.00 97.25 103 PHE A N 1
ATOM 837 C CA . PHE A 1 103 ? 2.125 -8.830 -0.330 1.00 97.25 103 PHE A CA 1
ATOM 838 C C . PHE A 1 103 ? 1.624 -9.132 -1.750 1.00 97.25 103 PHE A C 1
ATOM 840 O O . PHE A 1 103 ? 1.081 -8.250 -2.424 1.00 97.25 103 PHE A O 1
ATOM 847 N N . ILE A 1 104 ? 1.721 -10.389 -2.199 1.00 96.19 104 ILE A N 1
ATOM 848 C CA . ILE A 1 104 ? 1.153 -10.836 -3.482 1.00 96.19 104 ILE A CA 1
ATOM 849 C C . ILE A 1 104 ? -0.365 -10.656 -3.478 1.00 96.19 104 ILE A C 1
ATOM 851 O O . ILE A 1 104 ? -0.923 -10.083 -4.413 1.00 96.19 104 ILE A O 1
ATOM 855 N N . SER A 1 105 ? -1.044 -11.092 -2.413 1.00 96.44 105 SER A N 1
ATOM 856 C CA . SER A 1 105 ? -2.493 -10.919 -2.277 1.00 96.44 105 SER A CA 1
ATOM 857 C C . SER A 1 105 ? -2.898 -9.443 -2.361 1.00 96.44 105 SER A C 1
ATOM 859 O O . SER A 1 105 ? -3.803 -9.086 -3.117 1.00 96.44 105 SER A O 1
ATOM 861 N N . LEU A 1 106 ? -2.189 -8.567 -1.645 1.00 97.75 106 LEU A N 1
ATOM 862 C CA . LEU A 1 106 ? -2.443 -7.128 -1.622 1.00 97.75 106 LEU A CA 1
ATOM 863 C C . LEU A 1 106 ? -2.253 -6.478 -2.995 1.00 97.75 106 LEU A C 1
ATOM 865 O O . LEU A 1 106 ? -3.135 -5.770 -3.478 1.00 97.75 106 LEU A O 1
ATOM 869 N N . THR A 1 107 ? -1.116 -6.725 -3.640 1.00 97.56 107 THR A N 1
ATOM 870 C CA . THR A 1 107 ? -0.807 -6.133 -4.951 1.00 97.56 107 THR A CA 1
ATOM 871 C C . THR A 1 107 ? -1.736 -6.654 -6.045 1.00 97.56 107 THR A C 1
ATOM 873 O O . THR A 1 107 ? -2.130 -5.897 -6.931 1.00 97.56 107 THR A O 1
ATOM 876 N N . ASN A 1 108 ? -2.183 -7.907 -5.950 1.00 96.44 108 ASN A N 1
ATOM 877 C CA . ASN A 1 108 ? -3.219 -8.445 -6.825 1.00 96.44 108 ASN A CA 1
ATOM 878 C C . ASN A 1 108 ? -4.564 -7.743 -6.627 1.00 96.44 108 ASN A C 1
ATOM 880 O O . ASN A 1 108 ? -5.194 -7.383 -7.621 1.00 96.44 108 ASN A O 1
ATOM 884 N N . LYS A 1 109 ? -4.972 -7.480 -5.377 1.00 97.69 109 LYS A N 1
ATOM 885 C CA . LYS A 1 109 ? -6.185 -6.6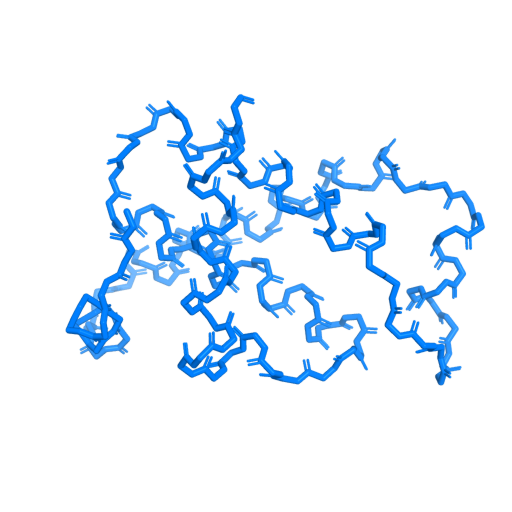99 -5.095 1.00 97.69 109 LYS A CA 1
ATOM 886 C C . LYS A 1 109 ? -6.101 -5.308 -5.715 1.00 97.69 109 LYS A C 1
ATOM 888 O O . LYS A 1 109 ? -6.989 -4.967 -6.490 1.00 97.69 109 LYS A O 1
ATOM 893 N N . ILE A 1 110 ? -5.009 -4.570 -5.478 1.00 97.88 110 ILE A N 1
ATOM 894 C CA . ILE A 1 110 ? -4.764 -3.241 -6.079 1.00 97.88 110 ILE A CA 1
ATOM 895 C C . ILE A 1 110 ? -4.889 -3.300 -7.606 1.00 97.88 110 ILE A C 1
ATOM 897 O O . ILE A 1 110 ? -5.553 -2.459 -8.208 1.00 97.88 110 ILE A O 1
ATOM 901 N N . ALA A 1 111 ? -4.285 -4.312 -8.235 1.00 96.56 111 ALA A N 1
ATOM 902 C CA . ALA A 1 111 ? -4.291 -4.453 -9.686 1.00 96.56 111 ALA A CA 1
ATOM 903 C C . ALA A 1 111 ? -5.650 -4.862 -10.280 1.00 96.56 111 ALA A C 1
ATOM 905 O O . ALA A 1 111 ? -5.859 -4.679 -11.479 1.00 96.56 111 ALA A O 1
ATOM 906 N N . SER A 1 112 ? -6.541 -5.432 -9.464 1.00 95.31 112 SER A N 1
ATOM 907 C CA . SER A 1 112 ? -7.844 -5.968 -9.880 1.00 95.31 112 SER A CA 1
ATOM 908 C C . SER A 1 112 ? -9.021 -5.009 -9.692 1.00 95.31 112 SER A C 1
ATOM 910 O O . SER A 1 112 ? -10.110 -5.298 -10.186 1.00 95.31 112 SER A O 1
ATOM 912 N N . VAL A 1 113 ? -8.828 -3.883 -8.992 1.00 91.94 113 VAL A N 1
ATOM 913 C CA . VAL A 1 113 ? -9.883 -2.874 -8.818 1.00 91.94 113 VAL A CA 1
ATOM 914 C C . VAL A 1 113 ? -10.239 -2.283 -10.185 1.00 91.94 113 VAL A C 1
ATOM 916 O O . VAL A 1 113 ? -9.389 -1.664 -10.830 1.00 91.94 113 VAL A O 1
ATOM 919 N N . GLN A 1 114 ? -11.490 -2.471 -10.612 1.00 69.50 114 GLN A N 1
ATOM 920 C CA . GLN A 1 114 ? -12.036 -1.954 -11.877 1.00 69.50 114 GLN A CA 1
ATOM 921 C C . GLN A 1 114 ? -12.270 -0.451 -11.838 1.00 69.50 114 GLN A C 1
ATOM 923 O O . GLN A 1 114 ? -12.513 0.100 -10.741 1.00 69.50 114 GLN A O 1
#

=== Feature glossary ===
Annotated list of the representations used here:

Nearest PDB structures. The Foldseek neighbor list gives the closest experimentally determined structures in the PDB, ranked by structural alignment. TM-score near 1 means near-identical fold; near 0.3 means only rough topology match. This is how one finds what a novel AlphaFold prediction most resembles in the solved-structure universe.

Foldseek 3Di. Foldseek's 3Di representation compresses backbone geometry into a per-residue letter drawn from a learned twenty-state alphabet. It captures the tertiary interaction pattern around each residue — which residues are packed against it in space, regardless of where they are in sequence.

Radius of gyration, Cα contacts, bounding box. Radius of gyration (Rg) is the root-mean-square distance of Cα atoms from their centroid — a single number for overall size and compactness. A globular domain of N residues has Rg ≈ 2.2·N^0.38 Å; an extended or disordered chain has a much larger Rg. The Cα contact count is the number of residue pairs whose Cα atoms are within 8 Å and are more than four positions apart in sequence — a standard proxy for tertiary packing density. The bounding box is the smallest axis-aligned box enclosing all Cα atoms.

InterPro / GO / CATH / organism. The annotation block draws on four external resources. InterPro: which protein families and domains the sequence belongs to. GO: standardized terms for what the protein does, what process it participates in, and where in the cell it acts. CATH: which structural fold it has in the CATH hierarchy. Organism: the species of origin.

mmCIF coordinates. The mmCIF block holds the 3D Cartesian coordinates of each backbone atom (N, Cα, C, O) in ångströms. mmCIF is the PDB's canonical archive format — a tagged-loop text representation of the atomic model.

pLDDT. pLDDT is the predicted lDDT-Cα score: AlphaFold's confidence that the local environment of each residue (all inter-atomic distances within 15 Å) is correctly placed. It is a per-residue number between 0 and 100, with higher meaning more reliable.

Backbone torsions (φ/ψ). φ (phi) and ψ (psi) are the two rotatable backbone dihedrals per residue: φ is the C(i-1)–N–Cα–C torsion, ψ is the N–Cα–C–N(i+1) torsion, both in degrees on (−180°, 180°]. α-helical residues cluster near (−60°, −45°); β-strand residues near (−120°, +130°). A Ramachandran plot is simply a scatter of (φ, ψ) for every residue.

B-factor. For experimental (PDB) structures, the B-factor (temperature factor) quantifies the positional spread of each atom in the crystal — a combination of thermal vibration and static disorder — in units of Å². High B-factors mark flexible loops or poorly resolved regions; low B-factors mark the rigid, well-ordered core.

Secondary structure (3-state, P-SEA). SS3 is a coarse helix/strand/coil call (letters a/b/c) made by the P-SEA algorithm from inter-Cα distances and dihedrals. It is less detailed than DSSP but needs only Cα positions.

Predicted aligned error. Predicted aligned error is AlphaFold's pairwise confidence. Unlike pLDDT (per-residue), PAE is per-residue-pair and captures whether two parts of the structure are correctly placed relative to each other. Units are ångströms of expected positional error.

Solvent-accessible surface area. Solvent-accessible surface area (SASA) is the area in Å² traced out by the centr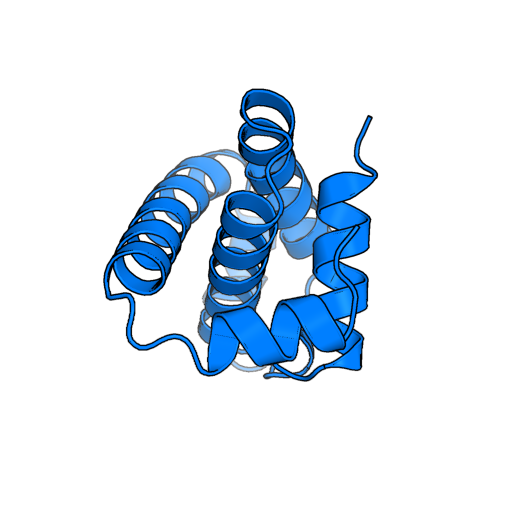e of a 1.4 Å probe sphere (a water molecule) rolled over the protein's van der Waals surface (Shrake–Rupley / Lee–Richards construction). Buried residues have near-zero SASA; fully exposed residues can exceed 200 Å². The total SASA scales roughly with the number of surface residues.

Secondary structure (8-state, DSSP). The SS8 string is DSSP's per-residue secondary-structure call. α-helix (H) means an i→i+4 H-bond ladder; β-strand (E) means the residue participates in a β-sheet; 3₁₀ (G) and π (I) are tighter and wider helices; T/S are turns/bends; '-' is loop.

Rendered structure images. Structure images are PyMOL renders from six orthogonal camera directions. Cartoon representation draws helices as coils and strands as arrows; sticks shows the backbone as bonds; surface shows the solvent-excluded envelope. Rainbow coloring maps sequence position to hue (blue→red, N→C); chain coloring assigns a distinct color per polypeptide.

Sequence. The amino-acid sequence is the protein's primary structure: the linear order of residues from the N-terminus to the C-terminus, written in one-letter code. Everything else here — the 3D coordinates, the secondary structure, the domain annotations — is ultimately a consequence of this string.

Contact-map, Ramachandran, and PAE plots. Three diagnostic plots accompany the record. The Cα contact map visualizes the tertiary structure as a 2D adjacency matrix (8 Å cutoff, sequence-local contacts suppressed). The Ramachandran plot shows the distribution of backbone (φ, ψ) torsions, with points in the α and β basins reflecting secondary structure content. The PAE plot shows AlphaFold's inter-residue confidence as a color matrix.